Protein AF-A0A933AEB1-F1 (afdb_monomer_lite)

Radius of gyration: 32.45 Å; chains: 1; bounding box: 75×73×66 Å

pLDDT: mean 72.51, std 16.95, range [47.22, 97.5]

Foldseek 3Di:
DDDPPPPPPPPVVPPPPPPPDPDQDWDAAPPPGDTDSDNHHPVVVVVVVVVVVVVVVPPPPPDPPPDPPPDDDDDDDDD

Sequence (79 aa):
MPPIDSVLMPRDFYWVLDAASPKPELRECATCGEATTTEVCAYCRMVERVCRWKQRRVTPSPAGIPSPTSASTPAGTAP

Structure (mmCIF, N/CA/C/O backbone):
data_AF-A0A933AEB1-F1
#
_entry.id   AF-A0A933AEB1-F1
#
loop_
_atom_site.group_PDB
_atom_site.id
_atom_site.type_symbol
_atom_site.label_atom_id
_atom_site.label_alt_id
_atom_site.label_comp_id
_atom_site.label_asym_id
_atom_site.label_entity_id
_atom_site.label_seq_id
_atom_site.pdbx_PDB_ins_code
_atom_site.Cartn_x
_atom_site.Cartn_y
_atom_site.Cartn_z
_atom_site.occupancy
_atom_site.B_iso_or_equiv
_atom_site.auth_seq_id
_atom_site.auth_comp_id
_atom_site.auth_asym_id
_atom_site.auth_atom_id
_atom_site.pdbx_PDB_model_num
ATOM 1 N N . MET A 1 1 ? 1.930 -48.721 -3.497 1.00 52.16 1 MET A N 1
ATOM 2 C CA . MET A 1 1 ? 2.040 -47.262 -3.288 1.00 52.16 1 MET A CA 1
ATOM 3 C C . MET A 1 1 ? 3.189 -46.766 -4.150 1.00 52.16 1 MET A C 1
ATOM 5 O O . MET A 1 1 ? 4.309 -47.171 -3.867 1.00 52.16 1 MET A O 1
ATOM 9 N N . PRO A 1 2 ? 2.943 -46.023 -5.241 1.00 54.41 2 PRO A N 1
ATOM 10 C CA . PRO A 1 2 ? 4.034 -45.439 -6.016 1.00 54.41 2 PRO A CA 1
ATOM 11 C C . PRO A 1 2 ? 4.681 -44.265 -5.246 1.00 54.41 2 PRO A C 1
ATOM 13 O O . PRO A 1 2 ? 4.003 -43.644 -4.422 1.00 54.41 2 PRO A O 1
ATOM 16 N N . PRO A 1 3 ? 5.978 -43.980 -5.471 1.00 56.59 3 PRO A N 1
ATOM 17 C CA . PRO A 1 3 ? 6.707 -42.903 -4.800 1.00 56.59 3 PRO A CA 1
ATOM 18 C C . PRO A 1 3 ? 6.253 -41.511 -5.277 1.00 56.59 3 PRO A C 1
ATOM 20 O O . PRO A 1 3 ? 5.854 -41.327 -6.423 1.00 56.59 3 PRO A O 1
ATOM 23 N N . ILE A 1 4 ? 6.329 -40.527 -4.377 1.00 63.72 4 ILE A N 1
ATOM 24 C CA . ILE A 1 4 ? 5.788 -39.156 -4.493 1.00 63.72 4 ILE A CA 1
ATOM 25 C C . ILE A 1 4 ? 6.634 -38.266 -5.447 1.00 63.72 4 ILE A C 1
ATOM 27 O O . ILE A 1 4 ? 6.336 -37.094 -5.655 1.00 63.72 4 ILE A O 1
ATOM 31 N N . ASP A 1 5 ? 7.656 -38.820 -6.102 1.00 56.00 5 ASP A N 1
ATOM 32 C CA . ASP A 1 5 ? 8.643 -38.105 -6.932 1.00 56.00 5 ASP A CA 1
ATOM 33 C C . ASP A 1 5 ? 8.140 -37.609 -8.306 1.00 56.00 5 ASP A C 1
ATOM 35 O O . ASP A 1 5 ? 8.928 -37.208 -9.157 1.00 56.00 5 ASP A O 1
ATOM 39 N N . SER A 1 6 ? 6.828 -37.603 -8.560 1.00 55.47 6 SER A N 1
ATOM 40 C CA . SER A 1 6 ? 6.253 -37.171 -9.851 1.00 55.47 6 SER A CA 1
ATOM 41 C C . SER A 1 6 ? 5.662 -35.755 -9.856 1.00 55.47 6 SER A C 1
ATOM 43 O O . SER A 1 6 ? 5.019 -35.372 -10.829 1.00 55.47 6 SER A O 1
ATOM 45 N N . VAL A 1 7 ? 5.897 -34.942 -8.818 1.00 59.31 7 VAL A N 1
ATOM 46 C CA . VAL A 1 7 ? 5.591 -33.493 -8.846 1.00 59.31 7 VAL A CA 1
ATOM 47 C C . VAL A 1 7 ? 6.875 -32.665 -8.985 1.00 59.31 7 VAL A C 1
ATOM 49 O O . VAL A 1 7 ? 7.007 -31.579 -8.425 1.00 59.31 7 VAL A O 1
ATOM 52 N N . LEU A 1 8 ? 7.845 -33.162 -9.758 1.00 60.38 8 LEU A N 1
ATOM 53 C CA . LEU A 1 8 ? 8.880 -32.306 -10.334 1.00 60.38 8 LEU A CA 1
ATOM 54 C C . LEU A 1 8 ? 8.242 -31.497 -11.471 1.00 60.38 8 LEU A C 1
ATOM 56 O O . LEU A 1 8 ? 8.326 -31.842 -12.647 1.00 60.38 8 LEU A O 1
ATOM 60 N N . MET A 1 9 ? 7.576 -30.402 -11.109 1.00 57.62 9 MET A N 1
ATOM 61 C CA . MET A 1 9 ? 7.396 -29.296 -12.045 1.00 57.62 9 MET A CA 1
ATOM 62 C C . MET A 1 9 ? 8.797 -28.868 -12.520 1.00 57.62 9 MET A C 1
ATOM 64 O O . MET A 1 9 ? 9.672 -28.674 -11.668 1.00 57.62 9 MET A O 1
ATOM 68 N N . PRO A 1 10 ? 9.051 -28.741 -13.836 1.00 61.75 10 PRO A N 1
ATOM 69 C CA . PRO A 1 10 ? 10.347 -28.309 -14.344 1.00 61.75 10 PRO A CA 1
ATOM 70 C C . PRO A 1 10 ? 10.712 -26.957 -13.725 1.00 61.75 10 PRO A C 1
ATOM 72 O O . PRO A 1 10 ? 10.029 -25.955 -13.950 1.00 61.75 10 PRO A O 1
ATOM 75 N N . ARG A 1 11 ? 11.790 -26.921 -12.932 1.00 58.81 11 ARG A N 1
ATOM 76 C CA . ARG A 1 11 ? 12.332 -25.687 -12.326 1.00 58.81 11 ARG A CA 1
ATOM 77 C C . ARG A 1 11 ? 12.690 -24.630 -13.379 1.00 58.81 11 ARG A C 1
ATOM 79 O O . ARG A 1 11 ? 12.813 -23.455 -13.049 1.00 58.81 11 ARG A O 1
ATOM 86 N N . ASP A 1 12 ? 12.781 -25.042 -14.639 1.00 58.28 12 ASP A N 1
ATOM 87 C CA . ASP A 1 12 ? 13.059 -24.205 -15.800 1.00 58.28 12 ASP A CA 1
ATOM 88 C C . ASP A 1 12 ? 11.862 -23.364 -16.272 1.00 58.28 12 ASP A C 1
ATOM 90 O O . ASP A 1 12 ? 12.028 -22.477 -17.101 1.00 58.28 12 ASP A O 1
ATOM 94 N N . PHE A 1 13 ? 10.650 -23.594 -15.755 1.00 55.41 13 PHE A N 1
ATOM 95 C CA . PHE A 1 13 ? 9.474 -22.826 -16.184 1.00 55.41 13 PHE A CA 1
ATOM 96 C C . PHE A 1 13 ? 9.357 -21.453 -15.494 1.00 55.41 13 PHE A C 1
ATOM 98 O O . PHE A 1 13 ? 8.667 -20.565 -15.987 1.00 55.41 13 PHE A O 1
ATOM 105 N N . TYR A 1 14 ? 10.039 -21.249 -14.360 1.00 56.62 14 TYR A N 1
ATOM 106 C CA . TYR A 1 14 ? 9.870 -20.051 -13.526 1.00 56.62 14 TYR A CA 1
ATOM 107 C C . TYR A 1 14 ? 10.799 -18.869 -13.866 1.00 56.62 14 TYR A C 1
ATOM 109 O O . TYR A 1 14 ? 10.604 -17.795 -13.304 1.00 56.62 14 TYR A O 1
ATOM 117 N N . TRP A 1 15 ? 11.780 -19.011 -14.770 1.00 58.22 15 TRP A N 1
ATOM 118 C CA . TRP A 1 15 ? 12.785 -17.956 -15.019 1.00 58.22 15 TRP A CA 1
ATOM 119 C C . TRP A 1 15 ? 12.5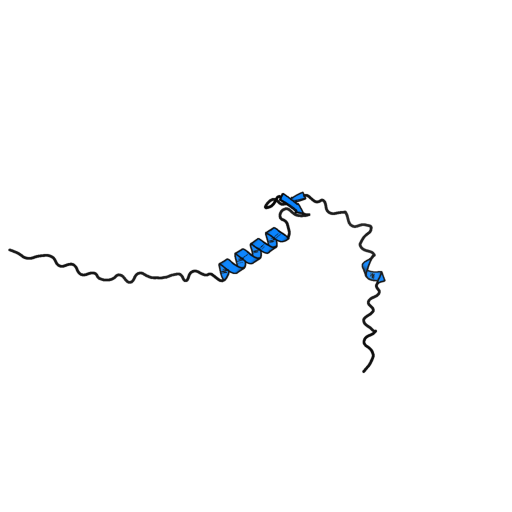51 -17.098 -16.275 1.00 58.22 15 TRP A C 1
ATOM 121 O O . TRP A 1 15 ? 13.185 -16.057 -16.428 1.00 58.22 15 TRP A O 1
ATOM 131 N N . VAL A 1 16 ? 11.622 -17.466 -17.163 1.00 60.03 16 VAL A N 1
ATOM 132 C CA . VAL A 1 16 ? 11.417 -16.768 -18.456 1.00 60.03 16 VAL A CA 1
ATOM 133 C C . VAL A 1 16 ? 10.747 -15.384 -18.306 1.00 60.03 16 VAL A C 1
ATOM 135 O O . VAL A 1 16 ? 10.721 -14.596 -19.247 1.00 60.03 16 VAL A O 1
ATOM 138 N N . LEU A 1 17 ? 10.241 -15.037 -17.120 1.00 61.06 17 LEU A N 1
ATOM 139 C CA . LEU A 1 17 ? 9.483 -13.797 -16.888 1.00 61.06 17 LEU A CA 1
ATOM 140 C C . LEU A 1 17 ? 10.332 -12.578 -16.477 1.00 61.06 17 LEU A C 1
ATOM 142 O O . LEU A 1 17 ? 9.795 -11.475 -16.408 1.00 61.06 17 LEU A O 1
ATOM 146 N N . ASP A 1 18 ? 11.632 -12.738 -16.212 1.00 60.03 18 ASP A N 1
ATOM 147 C CA . ASP A 1 18 ? 12.393 -11.715 -15.473 1.00 60.03 18 ASP A CA 1
ATOM 148 C C . ASP A 1 18 ? 13.047 -10.634 -16.363 1.00 60.03 18 ASP A C 1
ATOM 150 O O . ASP A 1 18 ? 13.159 -9.476 -15.969 1.00 60.03 18 ASP A O 1
ATOM 154 N N . ALA A 1 19 ? 13.424 -10.959 -17.606 1.00 61.81 19 ALA A N 1
ATOM 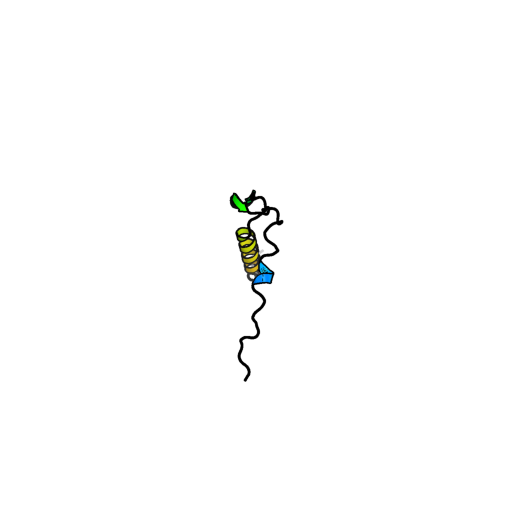155 C CA . ALA A 1 19 ? 14.297 -10.084 -18.404 1.00 61.81 19 ALA A CA 1
ATOM 156 C C . ALA A 1 19 ? 13.597 -8.892 -19.091 1.00 61.81 19 ALA A C 1
ATOM 158 O O . ALA A 1 19 ? 14.252 -7.900 -19.409 1.00 61.81 19 ALA A O 1
ATOM 159 N N . ALA A 1 20 ? 12.286 -8.973 -19.339 1.00 62.62 20 ALA A N 1
ATOM 160 C CA . ALA A 1 20 ? 11.529 -7.946 -20.069 1.00 62.62 20 ALA A CA 1
ATOM 161 C C . ALA A 1 20 ? 10.512 -7.195 -19.198 1.00 62.62 20 ALA A C 1
ATOM 163 O O . ALA A 1 20 ? 9.809 -6.315 -19.698 1.00 62.62 20 ALA A O 1
ATOM 164 N N . SER A 1 21 ? 10.406 -7.532 -17.908 1.00 67.50 21 SER A N 1
ATOM 165 C CA . SER A 1 21 ? 9.449 -6.862 -17.036 1.00 67.50 21 SER A CA 1
ATOM 166 C C . SER A 1 21 ? 9.977 -5.470 -16.679 1.00 67.50 21 SER A C 1
ATOM 168 O O . SER A 1 21 ? 11.049 -5.365 -16.075 1.00 67.50 21 SER A O 1
ATOM 170 N N . PRO A 1 22 ? 9.259 -4.382 -17.016 1.00 72.44 22 PRO A N 1
ATOM 171 C CA . PRO A 1 22 ? 9.658 -3.055 -16.575 1.00 72.44 22 PRO A CA 1
ATOM 172 C C . PRO A 1 22 ? 9.718 -3.047 -15.046 1.00 72.44 22 PRO A C 1
ATOM 174 O O . PRO A 1 22 ? 8.773 -3.473 -14.375 1.00 72.44 22 PRO A O 1
ATOM 177 N N . LYS A 1 23 ? 10.847 -2.588 -14.491 1.00 77.00 23 LYS A N 1
ATOM 178 C CA . LYS A 1 23 ? 10.982 -2.398 -13.043 1.00 77.00 23 LYS A CA 1
ATOM 179 C C . LYS A 1 23 ? 9.892 -1.417 -12.605 1.00 77.00 23 LYS A C 1
ATOM 181 O O . LYS A 1 23 ? 9.847 -0.314 -13.152 1.00 77.00 23 LYS A O 1
ATOM 186 N N . PRO A 1 24 ? 9.003 -1.794 -11.672 1.00 79.06 24 PRO A N 1
ATOM 187 C CA . PRO A 1 24 ? 7.955 -0.892 -11.239 1.00 79.06 24 PRO A CA 1
ATOM 188 C C . PRO A 1 24 ? 8.591 0.309 -10.539 1.00 79.06 24 PRO A C 1
ATOM 190 O O . PRO A 1 24 ? 9.480 0.158 -9.702 1.00 79.06 24 PRO A O 1
ATOM 193 N N . GLU A 1 25 ? 8.146 1.505 -10.905 1.00 87.25 25 GLU A N 1
ATOM 194 C CA . GLU A 1 25 ? 8.579 2.745 -10.272 1.00 87.25 25 GLU A CA 1
ATOM 195 C C . GLU A 1 25 ? 8.025 2.805 -8.841 1.00 87.25 25 GLU A C 1
ATOM 197 O O .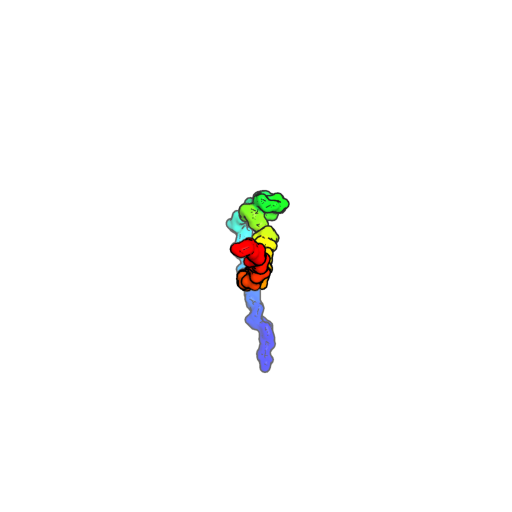 GLU A 1 25 ? 6.819 2.644 -8.625 1.00 87.25 25 GLU A O 1
ATOM 202 N N . LEU A 1 26 ? 8.909 3.010 -7.861 1.00 92.69 26 LEU A N 1
ATOM 203 C CA . LEU A 1 26 ? 8.516 3.202 -6.467 1.00 92.69 26 LEU A CA 1
ATOM 204 C C . LEU A 1 26 ? 8.202 4.681 -6.225 1.00 92.69 26 LEU A C 1
ATOM 206 O O . LEU A 1 26 ? 8.934 5.569 -6.652 1.00 92.69 26 LEU A O 1
ATOM 210 N N . ARG A 1 27 ? 7.103 4.919 -5.519 1.00 94.00 27 ARG A N 1
ATOM 211 C CA . ARG A 1 27 ? 6.529 6.216 -5.148 1.00 94.00 27 ARG A CA 1
ATOM 212 C C . ARG A 1 27 ? 6.262 6.219 -3.645 1.00 94.00 27 ARG A C 1
ATOM 214 O O . ARG A 1 27 ? 6.195 5.157 -3.032 1.00 94.00 27 ARG A O 1
ATOM 221 N N . GLU A 1 28 ? 6.077 7.385 -3.047 1.00 97.38 28 GLU A N 1
ATOM 222 C CA . GLU A 1 28 ? 5.744 7.490 -1.622 1.00 97.38 28 GLU A CA 1
ATOM 223 C C . GLU A 1 28 ? 4.252 7.213 -1.379 1.00 97.38 28 GLU A C 1
ATOM 225 O O . GLU A 1 28 ? 3.381 7.674 -2.120 1.00 97.38 28 GLU A O 1
ATOM 230 N N . CYS A 1 29 ? 3.944 6.443 -0.336 1.00 97.50 29 CYS A N 1
ATOM 231 C CA . CYS A 1 29 ? 2.575 6.132 0.065 1.00 97.50 29 CYS A CA 1
ATOM 232 C C . CYS A 1 29 ? 1.856 7.391 0.560 1.00 97.50 29 CYS A C 1
ATOM 234 O O . CYS A 1 29 ? 2.304 8.017 1.521 1.00 97.50 29 CYS A O 1
ATOM 236 N N . ALA A 1 30 ? 0.671 7.684 0.019 1.00 96.94 30 ALA A N 1
ATOM 237 C CA . ALA A 1 30 ? -0.122 8.853 0.416 1.00 96.94 30 ALA A CA 1
ATOM 238 C C . ALA A 1 30 ? -0.579 8.845 1.893 1.00 96.94 30 ALA A C 1
ATOM 240 O O . ALA A 1 30 ? -0.997 9.872 2.419 1.00 96.94 30 ALA A O 1
ATOM 241 N N . THR A 1 31 ? -0.536 7.691 2.572 1.00 96.62 31 THR A N 1
ATOM 242 C CA . THR A 1 31 ? -0.980 7.546 3.971 1.00 96.62 31 THR A CA 1
ATOM 243 C C . THR A 1 31 ? 0.167 7.582 4.976 1.00 96.62 31 THR A C 1
ATOM 245 O O . THR A 1 31 ? 0.025 8.181 6.037 1.00 96.62 31 THR A O 1
ATOM 248 N N . CYS A 1 32 ? 1.276 6.900 4.683 1.00 96.56 32 CYS A N 1
ATOM 249 C CA . CYS A 1 32 ? 2.363 6.699 5.647 1.00 96.56 32 CYS A CA 1
ATOM 250 C C . CYS A 1 32 ? 3.747 7.115 5.134 1.00 96.56 32 CYS A C 1
ATOM 252 O O . CYS A 1 32 ? 4.710 6.977 5.876 1.00 96.56 32 CYS A O 1
ATOM 254 N N . GLY A 1 33 ? 3.870 7.574 3.885 1.00 96.56 33 GLY A N 1
ATOM 255 C CA . GLY A 1 33 ? 5.138 8.004 3.278 1.00 96.56 33 GLY A CA 1
ATOM 256 C C . GLY A 1 33 ? 6.069 6.877 2.814 1.00 96.56 33 GLY A C 1
ATOM 257 O O . GLY A 1 33 ? 7.013 7.135 2.082 1.00 96.56 33 GLY A O 1
ATOM 258 N N . GLU A 1 34 ? 5.798 5.622 3.176 1.00 96.19 34 GLU A N 1
ATOM 259 C CA . GLU A 1 34 ? 6.643 4.479 2.795 1.00 96.19 34 GLU A CA 1
ATOM 260 C C . GLU A 1 34 ? 6.658 4.207 1.287 1.00 96.19 34 GLU A C 1
ATOM 262 O O . GLU A 1 34 ? 5.658 4.412 0.595 1.00 96.19 34 GLU A O 1
ATOM 267 N N . ALA A 1 35 ? 7.769 3.663 0.787 1.00 95.62 35 ALA A N 1
ATOM 268 C CA . ALA A 1 35 ? 7.937 3.379 -0.633 1.00 95.62 35 ALA A CA 1
ATOM 269 C C . ALA A 1 35 ? 6.988 2.265 -1.119 1.00 95.62 35 ALA A C 1
ATOM 271 O O . ALA A 1 35 ? 6.871 1.187 -0.528 1.00 95.62 35 ALA A O 1
ATOM 272 N N . THR A 1 36 ? 6.292 2.509 -2.226 1.00 96.19 36 THR A N 1
ATOM 273 C CA . THR A 1 36 ? 5.275 1.610 -2.774 1.00 96.19 36 THR A CA 1
ATOM 274 C C . THR A 1 36 ? 5.117 1.783 -4.286 1.00 96.19 36 THR A C 1
ATOM 276 O O . THR A 1 36 ? 5.457 2.809 -4.851 1.00 96.19 36 THR A O 1
ATOM 279 N N . THR A 1 37 ? 4.600 0.770 -4.978 1.00 94.94 37 THR A N 1
ATOM 280 C CA . THR A 1 37 ? 4.361 0.800 -6.433 1.00 94.94 37 THR A CA 1
ATOM 281 C C . THR A 1 37 ? 2.965 1.314 -6.804 1.00 94.94 37 THR A C 1
ATOM 283 O O . THR A 1 37 ? 2.610 1.380 -7.979 1.00 94.94 37 THR A O 1
ATOM 286 N N . THR A 1 38 ? 2.138 1.651 -5.810 1.00 93.06 38 THR A N 1
ATOM 287 C CA . THR A 1 38 ? 0.763 2.142 -5.991 1.00 93.06 38 THR A CA 1
ATOM 288 C C . THR A 1 38 ? 0.503 3.338 -5.078 1.00 93.06 38 THR A C 1
ATOM 290 O O . THR A 1 38 ? 1.317 3.626 -4.221 1.00 93.06 38 THR A O 1
ATOM 293 N N . GLU A 1 39 ? -0.636 4.016 -5.202 1.00 95.00 39 GLU A N 1
ATOM 294 C CA . GLU A 1 39 ? -0.956 5.207 -4.392 1.00 95.00 39 GLU A CA 1
ATOM 295 C C . GLU A 1 39 ? -0.931 4.975 -2.863 1.00 95.00 39 GLU A C 1
ATOM 297 O O . GLU A 1 39 ? -0.508 5.840 -2.098 1.00 95.00 39 GLU A O 1
ATOM 302 N N . VAL A 1 40 ? -1.352 3.787 -2.407 1.00 95.94 40 VAL A N 1
ATOM 303 C CA . VAL A 1 40 ? -1.379 3.406 -0.985 1.00 95.94 40 VAL A CA 1
ATOM 304 C C . VAL A 1 40 ? -0.707 2.051 -0.812 1.00 95.94 40 VAL A C 1
ATOM 306 O O . VAL A 1 40 ? -1.050 1.091 -1.510 1.00 95.94 40 VAL A O 1
ATOM 309 N N . CYS A 1 41 ? 0.219 1.950 0.141 1.00 96.62 41 CYS A N 1
ATOM 310 C CA . CYS A 1 41 ? 0.999 0.737 0.354 1.00 96.62 41 CYS A CA 1
ATOM 311 C C . CYS A 1 41 ? 0.130 -0.465 0.776 1.00 96.62 41 CYS A C 1
ATOM 313 O O . CYS A 1 41 ? -0.969 -0.333 1.329 1.00 96.62 41 CYS A O 1
ATOM 315 N N . ALA A 1 42 ? 0.641 -1.674 0.521 1.00 95.44 42 ALA A N 1
ATOM 316 C CA . ALA A 1 42 ? -0.063 -2.922 0.823 1.00 95.44 42 ALA A CA 1
ATOM 317 C C . ALA A 1 42 ? -0.419 -3.047 2.314 1.00 95.44 42 ALA A C 1
ATOM 319 O O . ALA A 1 42 ? -1.498 -3.536 2.653 1.00 95.44 42 ALA A O 1
ATOM 320 N N . TYR A 1 43 ? 0.457 -2.550 3.190 1.00 96.06 43 TYR A N 1
ATOM 321 C CA . TYR A 1 43 ? 0.230 -2.528 4.629 1.00 96.06 43 TYR A CA 1
ATOM 322 C C . TYR A 1 43 ? -0.974 -1.655 5.008 1.00 96.06 43 TYR A C 1
ATOM 324 O O . TYR A 1 43 ? -1.906 -2.150 5.641 1.00 96.06 43 TYR A O 1
ATOM 332 N N . CYS A 1 44 ? -1.018 -0.394 4.567 1.00 95.56 44 CYS A N 1
ATOM 333 C CA . CYS A 1 44 ? -2.139 0.506 4.854 1.00 95.56 44 CYS A CA 1
ATOM 334 C C . CYS A 1 44 ? -3.470 -0.056 4.331 1.00 95.56 44 CYS A C 1
ATOM 336 O O . CYS A 1 44 ? -4.460 -0.058 5.061 1.00 95.56 44 CYS A O 1
ATOM 338 N N . ARG A 1 45 ? -3.482 -0.643 3.123 1.00 95.19 45 ARG A N 1
ATOM 339 C CA . ARG A 1 45 ? -4.672 -1.322 2.570 1.00 95.19 45 ARG A CA 1
ATOM 340 C C . ARG A 1 45 ? -5.109 -2.531 3.400 1.00 95.19 45 ARG A C 1
ATOM 342 O O . ARG A 1 45 ? -6.305 -2.777 3.554 1.00 95.19 45 ARG A O 1
ATOM 349 N N . MET A 1 46 ? -4.162 -3.312 3.918 1.00 95.44 46 MET A N 1
ATOM 350 C CA . MET A 1 46 ? -4.460 -4.439 4.805 1.00 95.44 46 MET A CA 1
ATOM 351 C C . MET A 1 46 ? -5.099 -3.948 6.107 1.00 95.44 46 MET A C 1
ATOM 353 O O . MET A 1 46 ? -6.153 -4.455 6.495 1.00 95.44 46 MET A O 1
ATOM 357 N N . VAL A 1 47 ? -4.498 -2.946 6.753 1.00 94.19 47 VAL A N 1
ATOM 358 C CA . VAL A 1 47 ? -5.005 -2.368 8.007 1.00 94.19 47 VAL A CA 1
ATOM 359 C C . VAL A 1 47 ? -6.406 -1.796 7.816 1.00 94.19 47 VAL A C 1
ATOM 361 O O . VAL A 1 47 ? -7.296 -2.092 8.612 1.00 94.19 47 VAL A O 1
ATOM 364 N N . GLU A 1 48 ? -6.645 -1.056 6.733 1.00 92.94 48 GLU A N 1
ATOM 365 C CA . GLU A 1 48 ? -7.965 -0.508 6.411 1.00 92.94 48 GLU A CA 1
ATOM 366 C C . GLU A 1 48 ? -9.031 -1.611 6.304 1.00 92.94 48 GLU A C 1
ATOM 368 O O . GLU A 1 48 ? -10.102 -1.512 6.910 1.00 92.94 48 GLU A O 1
ATOM 373 N N . ARG A 1 49 ? -8.725 -2.714 5.605 1.00 91.06 49 ARG A N 1
ATOM 374 C CA . ARG A 1 49 ? -9.636 -3.867 5.496 1.00 91.06 49 ARG A CA 1
ATOM 375 C C . ARG A 1 49 ? -9.921 -4.505 6.854 1.00 91.06 49 ARG A C 1
ATOM 377 O O . ARG A 1 49 ? -11.077 -4.831 7.131 1.00 91.06 49 ARG A O 1
ATOM 384 N N . VAL A 1 50 ? -8.904 -4.664 7.702 1.00 88.75 50 VAL A N 1
ATOM 385 C CA . VAL A 1 50 ? -9.054 -5.249 9.046 1.00 88.75 50 VAL A CA 1
ATOM 386 C C . VAL A 1 50 ? -9.894 -4.342 9.948 1.00 88.75 50 VAL A C 1
ATOM 388 O O . VAL A 1 50 ? -10.840 -4.812 10.585 1.00 88.75 50 VAL A O 1
ATOM 391 N N . CYS A 1 51 ? -9.615 -3.038 9.963 1.00 87.75 51 CYS A N 1
ATOM 392 C CA . CYS A 1 51 ? -10.381 -2.054 10.727 1.00 87.75 51 CYS A CA 1
ATOM 393 C C . CYS A 1 51 ? -11.845 -2.006 10.275 1.00 87.75 51 CYS A C 1
ATOM 395 O O . CYS A 1 51 ? -12.754 -2.083 11.106 1.00 87.75 51 CYS A O 1
ATOM 397 N N . ARG A 1 52 ? -12.088 -1.976 8.960 1.00 82.56 52 ARG A N 1
ATOM 398 C CA . ARG A 1 52 ? -13.440 -1.998 8.386 1.00 82.56 52 ARG A CA 1
ATOM 399 C C . ARG A 1 52 ? -14.195 -3.283 8.731 1.00 82.56 52 ARG A C 1
ATOM 401 O O . ARG A 1 52 ? -15.399 -3.248 8.983 1.00 82.56 52 ARG A O 1
ATOM 408 N N . TRP A 1 53 ? -13.509 -4.422 8.766 1.00 72.88 53 TRP A N 1
ATOM 409 C CA . TRP A 1 53 ? -14.109 -5.692 9.170 1.00 72.88 53 TRP A CA 1
ATOM 410 C C . TRP A 1 53 ? -14.453 -5.727 10.664 1.00 72.88 53 TRP A C 1
ATOM 412 O O . TRP A 1 53 ? -15.541 -6.174 11.030 1.00 72.88 53 TRP A O 1
ATOM 422 N N . LYS A 1 54 ? -13.578 -5.189 11.524 1.00 72.81 54 LYS A N 1
ATOM 423 C CA . LYS A 1 54 ? -13.833 -5.073 12.968 1.00 72.81 54 LYS A CA 1
ATOM 424 C C . LYS A 1 54 ? -15.043 -4.178 13.255 1.00 72.81 54 LYS A C 1
ATOM 426 O O . LYS A 1 54 ? -15.895 -4.560 14.050 1.00 72.81 54 LYS A O 1
ATOM 431 N N . GLN A 1 55 ? -15.171 -3.050 12.556 1.00 71.06 55 GLN A N 1
ATOM 432 C CA . GLN A 1 55 ? -16.324 -2.150 12.683 1.00 71.06 55 GLN A CA 1
ATOM 433 C C . GLN A 1 55 ? -17.646 -2.815 12.275 1.00 71.06 55 GLN A C 1
ATOM 435 O O . GLN A 1 55 ? -18.656 -2.605 12.932 1.00 71.06 55 GLN A O 1
ATOM 440 N N . ARG A 1 56 ? -17.656 -3.677 11.249 1.00 68.56 56 ARG A N 1
ATOM 441 C CA . ARG A 1 56 ? -18.872 -4.417 10.853 1.00 68.56 56 ARG A CA 1
ATOM 442 C C . ARG A 1 56 ? -19.318 -5.468 11.872 1.00 68.56 56 ARG A C 1
ATOM 444 O O . ARG A 1 56 ? -20.491 -5.817 11.887 1.00 68.56 56 ARG A O 1
ATOM 451 N N . ARG A 1 57 ? -18.401 -5.992 12.692 1.00 64.19 57 ARG A N 1
ATOM 452 C CA . ARG A 1 57 ? -18.721 -6.945 13.774 1.00 64.19 57 ARG A CA 1
ATOM 453 C C . ARG A 1 57 ? -19.154 -6.259 15.062 1.00 64.19 57 ARG A C 1
ATOM 455 O O . ARG A 1 57 ? -19.856 -6.860 15.863 1.00 64.19 57 ARG A O 1
ATOM 462 N N . VAL A 1 58 ? -18.746 -5.009 15.247 1.00 59.06 58 VAL A N 1
ATOM 463 C CA . VAL A 1 58 ? -19.272 -4.128 16.286 1.00 59.06 58 VAL A CA 1
ATOM 464 C C . VAL A 1 58 ? -20.411 -3.332 15.661 1.00 59.06 58 VAL A C 1
ATOM 466 O O . VAL A 1 58 ? -20.309 -2.129 15.461 1.00 59.06 58 VAL A O 1
ATOM 469 N N . THR A 1 59 ? -21.505 -4.000 15.300 1.00 55.06 59 THR A N 1
ATOM 470 C CA . THR A 1 59 ? -22.774 -3.280 15.178 1.00 55.06 59 THR A CA 1
ATOM 471 C C . THR A 1 59 ? -23.129 -2.800 16.585 1.00 55.06 59 THR A C 1
ATOM 473 O O . THR A 1 59 ? -23.406 -3.656 17.431 1.00 55.06 59 THR A O 1
ATOM 476 N N . PRO A 1 60 ? -23.120 -1.489 16.899 1.00 57.03 60 PRO A N 1
ATOM 477 C CA . PRO A 1 60 ? -23.879 -1.039 18.051 1.00 57.03 60 PRO A CA 1
ATOM 478 C C . PRO A 1 60 ? -25.320 -1.468 17.782 1.00 57.03 60 PRO A C 1
A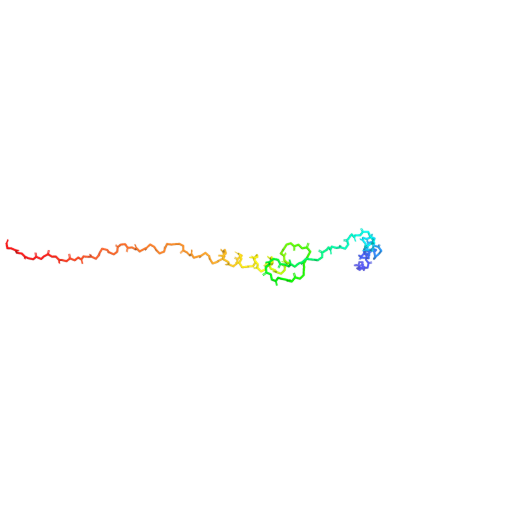TOM 480 O O . PRO A 1 60 ? -25.882 -1.112 16.748 1.00 57.03 60 PRO A O 1
ATOM 483 N N . SER A 1 61 ? -25.874 -2.304 18.660 1.00 54.22 61 SER A N 1
ATOM 484 C CA . SER A 1 61 ? -27.297 -2.632 18.646 1.00 54.22 61 SER A CA 1
ATOM 485 C C . SER A 1 61 ? -28.064 -1.311 18.593 1.00 54.22 61 SER A C 1
ATOM 487 O O . SER A 1 61 ? -27.978 -0.545 19.557 1.00 54.22 61 SER A O 1
ATOM 489 N N . PRO A 1 62 ? -28.765 -0.973 17.498 1.00 63.09 62 PRO A N 1
ATOM 490 C CA . PRO A 1 62 ? -29.651 0.167 17.554 1.00 63.09 62 PRO A CA 1
ATOM 491 C C . PRO A 1 62 ? -30.813 -0.201 18.486 1.00 63.09 62 PRO A C 1
ATOM 493 O O . PRO A 1 62 ? -31.239 -1.352 18.535 1.00 63.09 62 PRO A O 1
ATOM 496 N N . ALA A 1 63 ? -31.329 0.805 19.187 1.00 55.44 63 ALA A N 1
ATOM 497 C CA . ALA A 1 63 ? -32.589 0.781 19.929 1.00 55.44 63 ALA A CA 1
ATOM 498 C C . ALA A 1 63 ? -32.558 0.213 21.361 1.00 55.44 63 ALA A C 1
ATOM 500 O O . ALA A 1 63 ? -33.311 -0.685 21.726 1.00 55.44 63 ALA A O 1
ATOM 501 N N . GLY A 1 64 ? -31.826 0.904 22.238 1.00 52.91 64 GLY A N 1
ATOM 502 C CA . GLY A 1 64 ? -32.478 1.350 23.467 1.00 52.91 64 GLY A CA 1
ATOM 503 C C . GLY A 1 64 ? -33.555 2.367 23.087 1.00 52.91 64 GLY A C 1
ATOM 504 O O . GLY A 1 64 ? -33.251 3.539 22.885 1.00 52.91 64 GLY A O 1
ATOM 505 N N . ILE A 1 65 ? -34.796 1.912 22.915 1.00 62.94 65 ILE A N 1
ATOM 506 C CA . ILE A 1 65 ? -35.950 2.810 22.966 1.00 62.94 65 ILE A CA 1
ATOM 507 C C . ILE A 1 65 ? -36.075 3.192 24.445 1.00 62.94 65 ILE A C 1
ATOM 509 O O . ILE A 1 65 ? -36.288 2.290 25.260 1.00 62.94 65 ILE A O 1
ATOM 513 N N . PRO A 1 66 ? -35.928 4.467 24.849 1.00 59.38 66 PRO A N 1
ATOM 514 C CA . PRO A 1 66 ? -36.414 4.859 26.157 1.00 59.38 66 PRO A CA 1
ATOM 515 C C . PRO A 1 66 ? -37.929 4.657 26.129 1.00 59.38 66 PRO A C 1
ATOM 517 O O . PRO A 1 66 ? -38.653 5.365 25.431 1.00 59.38 66 PRO A O 1
ATOM 520 N N . SER A 1 67 ? -38.398 3.635 26.844 1.00 57.47 67 SER A N 1
ATOM 521 C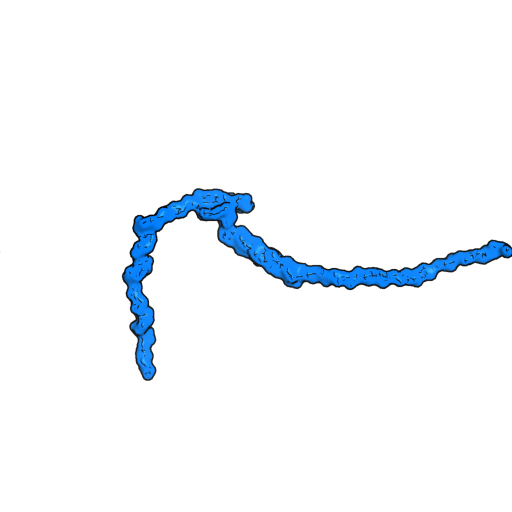 CA . SER A 1 67 ? -39.807 3.512 27.201 1.00 57.47 67 SER A CA 1
ATOM 522 C C . SER A 1 67 ? -40.227 4.860 27.800 1.00 57.47 67 SER A C 1
ATOM 524 O O . SER A 1 67 ? -39.526 5.323 28.706 1.00 57.47 67 SER A O 1
ATOM 526 N N . PRO A 1 68 ? -41.275 5.549 27.308 1.00 62.41 68 PRO A N 1
ATOM 527 C CA . PRO A 1 68 ? -41.754 6.746 27.975 1.00 62.41 68 PRO A CA 1
ATOM 528 C C . PRO A 1 68 ? -42.307 6.299 29.324 1.00 62.41 68 PRO A C 1
ATOM 530 O O . PRO A 1 68 ? -43.428 5.808 29.433 1.00 62.41 68 PRO A O 1
ATOM 533 N N . THR A 1 69 ? -41.485 6.421 30.361 1.00 58.81 69 THR A N 1
ATOM 534 C CA . THR A 1 69 ? -41.932 6.332 31.738 1.00 58.81 69 THR A CA 1
ATOM 535 C C . THR A 1 69 ? -42.975 7.427 31.899 1.00 58.81 69 THR A C 1
ATOM 537 O O . THR A 1 69 ? -42.643 8.612 31.924 1.00 58.81 69 THR A O 1
ATOM 540 N N . SER A 1 70 ? -44.249 7.037 31.945 1.00 55.25 70 SER A N 1
ATOM 541 C CA . SER A 1 70 ? -45.332 7.874 32.442 1.00 55.25 70 SER A CA 1
ATOM 542 C C . SER A 1 70 ? -45.012 8.222 33.894 1.00 55.25 70 SER A C 1
ATOM 544 O O . SER A 1 70 ? -45.395 7.516 34.823 1.00 55.25 70 SER A O 1
ATOM 546 N N . ALA A 1 71 ? -44.234 9.283 34.084 1.00 55.72 71 ALA A N 1
ATOM 547 C CA . ALA A 1 71 ? -44.059 9.926 35.366 1.00 55.72 71 ALA A 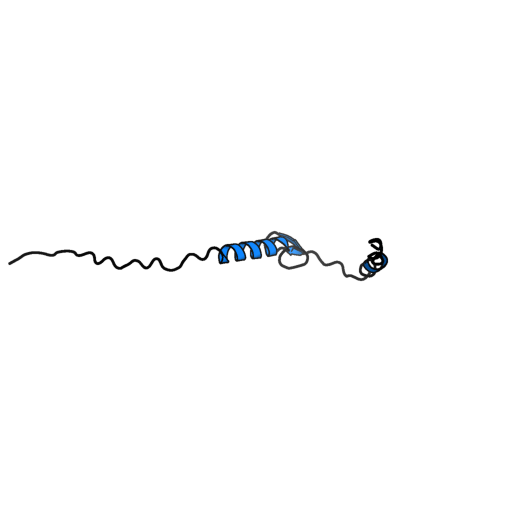CA 1
ATOM 548 C C . ALA A 1 71 ? -45.287 10.808 35.598 1.00 55.72 71 ALA A C 1
ATOM 550 O O . ALA A 1 71 ? -45.436 11.884 35.021 1.00 55.72 71 ALA A O 1
ATOM 551 N N . SER A 1 72 ? -46.191 10.285 36.417 1.00 61.53 72 SER A N 1
ATOM 552 C CA . SER A 1 72 ? -47.224 11.036 37.114 1.00 61.53 72 SER A CA 1
ATOM 553 C C . SER A 1 72 ? -46.613 12.231 37.854 1.00 61.53 72 SER A C 1
ATOM 555 O O . SER A 1 72 ? -45.657 12.048 38.605 1.00 61.53 72 SER A O 1
ATOM 557 N N . THR A 1 73 ? -47.226 13.411 37.736 1.00 60.34 73 THR A N 1
ATOM 558 C CA . THR A 1 73 ? -47.067 14.486 38.727 1.00 60.34 73 THR A CA 1
ATOM 559 C C . THR A 1 73 ? -48.450 15.003 39.140 1.00 60.34 73 THR A C 1
ATOM 561 O O . THR A 1 73 ? -49.266 15.300 38.266 1.00 60.34 73 THR A O 1
ATOM 564 N N . PRO A 1 74 ? -48.728 15.102 40.454 1.00 65.75 74 PRO A N 1
ATOM 565 C CA . PRO A 1 74 ? -49.967 15.632 41.008 1.00 65.75 74 PRO A CA 1
ATOM 566 C C . PRO A 1 74 ? -49.933 17.166 41.101 1.00 65.75 74 PRO A C 1
ATOM 568 O O . PRO A 1 74 ? -48.944 17.754 41.530 1.00 65.75 74 PRO A O 1
ATOM 571 N N . ALA A 1 75 ? -51.049 17.810 40.775 1.00 55.12 75 ALA A N 1
ATOM 572 C CA . ALA A 1 75 ? -51.390 19.172 41.183 1.00 55.12 75 ALA A CA 1
ATOM 573 C C . ALA A 1 75 ? -52.896 19.126 41.483 1.00 55.12 75 ALA A C 1
ATOM 575 O O . ALA A 1 75 ? -53.665 18.664 40.651 1.00 55.12 75 ALA A O 1
ATOM 576 N N . GLY A 1 76 ? -53.394 19.419 42.675 1.00 50.97 76 GLY A N 1
ATOM 577 C CA . GLY A 1 76 ? -53.072 20.568 43.504 1.00 50.97 76 GLY A CA 1
ATOM 578 C C . GLY A 1 76 ? -54.414 21.235 43.814 1.00 50.97 76 GLY A C 1
ATOM 579 O O . GLY A 1 76 ? -55.055 21.785 42.931 1.00 50.97 76 GLY A O 1
ATOM 580 N N . THR A 1 77 ? -54.848 21.052 45.053 1.00 60.41 77 THR A N 1
ATOM 581 C CA . THR A 1 77 ? -56.095 21.441 45.723 1.00 60.41 77 THR A CA 1
ATOM 582 C C . THR A 1 77 ? -56.537 22.916 45.601 1.00 60.41 77 THR A C 1
ATOM 584 O O . THR A 1 77 ? -55.711 23.806 45.775 1.00 60.41 77 THR A O 1
ATOM 587 N N . ALA A 1 78 ? -57.873 23.088 45.518 1.00 47.22 78 ALA A N 1
ATOM 588 C CA . ALA A 1 78 ? -58.743 24.185 46.015 1.00 47.22 78 ALA A CA 1
ATOM 589 C C . ALA A 1 78 ? -58.798 25.534 45.261 1.00 47.22 78 ALA A C 1
ATOM 591 O O . ALA A 1 78 ? -57.849 25.879 44.557 1.00 47.22 78 ALA A O 1
ATOM 592 N N . PRO A 1 79 ? -59.857 26.354 45.469 1.00 68.38 79 PRO A N 1
ATOM 593 C CA . PRO A 1 79 ? -61.059 26.175 46.316 1.00 68.38 79 PRO A CA 1
ATOM 594 C C . PRO A 1 79 ? -62.360 25.818 45.579 1.00 68.38 79 PRO A C 1
ATOM 596 O O . PRO A 1 79 ? -62.489 26.134 44.377 1.00 68.38 79 PRO A O 1
#

Secondary structure (DSSP, 8-state):
---STT----GGGSSTTSSSSPPPPPEE-TTT--EESSSS-HHHHHHHHHHHHHHHH----------------------